Protein AF-A0A368CPX2-F1 (afdb_monomer)

Mean predicted aligned error: 13.36 Å

Secondary structure (DSSP, 8-state):
--SHHHHHHHHHHHGGG---------TTHHHHHHHHHHHHHHHHHHHHHHHHTTSS-HHHHHHHHHHHHHHHHHHH-HHHHHHHHHHHHHH-GGGGGG--S--

Structure (mmCIF, N/CA/C/O backbone):
data_AF-A0A368CPX2-F1
#
_entry.id   AF-A0A368CPX2-F1
#
loop_
_atom_site.group_PDB
_atom_site.id
_atom_site.type_symbol
_atom_site.label_atom_id
_atom_site.label_alt_id
_atom_site.label_comp_id
_atom_site.label_asym_id
_atom_site.label_entity_id
_atom_site.label_seq_id
_atom_site.pdbx_PDB_ins_code
_atom_site.Cartn_x
_atom_site.Cartn_y
_atom_site.Cartn_z
_atom_site.occupancy
_atom_site.B_iso_or_equiv
_atom_site.auth_seq_id
_atom_site.auth_comp_id
_atom_site.auth_asym_id
_atom_site.auth_atom_id
_atom_site.pdbx_PDB_model_num
ATOM 1 N N . MET A 1 1 ? 27.209 -61.755 -39.549 1.00 51.66 1 MET A N 1
ATOM 2 C CA . MET A 1 1 ? 26.367 -60.787 -38.805 1.00 51.66 1 MET A CA 1
ATOM 3 C C . MET A 1 1 ? 27.079 -59.432 -38.719 1.00 51.66 1 MET A C 1
ATOM 5 O O . MET A 1 1 ? 27.804 -59.195 -37.765 1.00 51.66 1 MET A O 1
ATOM 9 N N . ARG A 1 2 ? 26.973 -58.559 -39.734 1.00 53.78 2 ARG A N 1
ATOM 10 C CA . ARG A 1 2 ? 27.619 -57.221 -39.698 1.00 53.78 2 ARG A CA 1
ATOM 11 C C . ARG A 1 2 ? 26.854 -56.099 -40.424 1.00 53.78 2 ARG A C 1
ATOM 13 O O . ARG A 1 2 ? 27.180 -54.945 -40.198 1.00 53.78 2 ARG A O 1
ATOM 20 N N . CYS A 1 3 ? 25.800 -56.398 -41.193 1.00 52.88 3 CYS A N 1
ATOM 21 C CA . CYS A 1 3 ? 25.072 -55.382 -41.975 1.00 52.88 3 CYS A CA 1
ATOM 22 C C . CYS A 1 3 ? 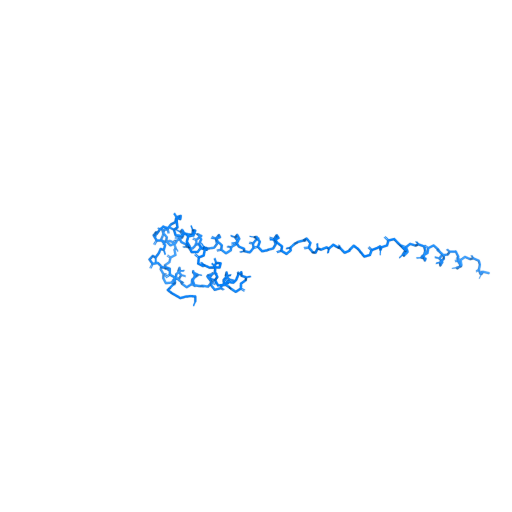23.909 -54.677 -41.248 1.00 52.88 3 CYS A C 1
ATOM 24 O O . CYS A 1 3 ? 23.437 -53.659 -41.734 1.00 52.88 3 CYS A O 1
ATOM 26 N N . HIS A 1 4 ? 23.443 -55.160 -40.089 1.00 47.59 4 HIS A N 1
ATOM 27 C CA . HIS A 1 4 ? 22.325 -54.524 -39.362 1.00 47.59 4 HIS A CA 1
ATOM 28 C C . HIS A 1 4 ? 22.736 -53.391 -38.414 1.00 47.59 4 HIS A C 1
ATOM 30 O O . HIS A 1 4 ? 21.917 -52.542 -38.079 1.00 47.59 4 HIS A O 1
ATOM 36 N N . ARG A 1 5 ? 24.004 -53.343 -37.989 1.00 52.53 5 ARG A N 1
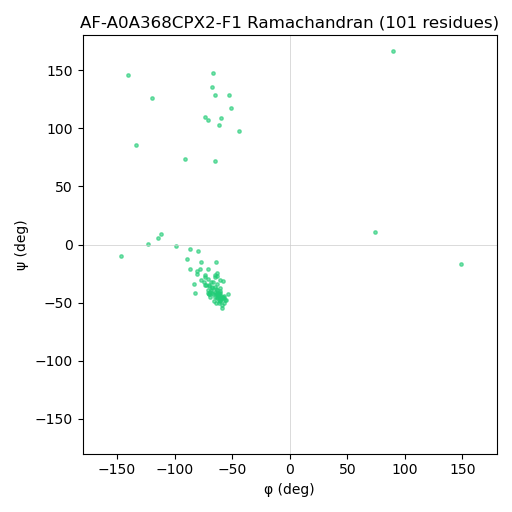ATOM 37 C CA . ARG A 1 5 ? 24.483 -52.308 -37.058 1.00 52.53 5 ARG A CA 1
ATOM 38 C C . ARG A 1 5 ? 24.716 -50.955 -37.731 1.00 52.53 5 ARG A C 1
ATOM 40 O O . ARG A 1 5 ? 24.520 -49.936 -37.084 1.00 52.53 5 ARG A O 1
ATOM 47 N N . SER A 1 6 ? 25.085 -50.936 -39.013 1.00 52.44 6 SER A N 1
ATOM 48 C CA . SER A 1 6 ? 25.379 -49.680 -39.714 1.00 52.44 6 SER A CA 1
ATOM 49 C C . SER A 1 6 ? 24.126 -48.877 -40.062 1.00 52.44 6 SER A C 1
ATOM 51 O O . SER A 1 6 ? 24.176 -47.657 -40.002 1.00 52.44 6 SER A O 1
ATOM 53 N N . PHE A 1 7 ? 22.995 -49.533 -40.347 1.00 51.72 7 PHE A N 1
ATOM 54 C CA . PHE A 1 7 ? 21.759 -48.843 -40.745 1.00 51.72 7 PHE A CA 1
ATOM 55 C C . PHE A 1 7 ? 21.117 -48.056 -39.591 1.00 51.72 7 PHE A C 1
ATOM 57 O O . PHE A 1 7 ? 20.592 -46.964 -39.790 1.00 51.72 7 PHE A O 1
ATOM 64 N N . LEU A 1 8 ? 21.214 -48.576 -38.363 1.00 52.03 8 LEU A N 1
ATOM 65 C CA . LEU A 1 8 ? 20.682 -47.911 -37.169 1.00 52.03 8 LEU A CA 1
ATOM 66 C C . LEU A 1 8 ? 21.460 -46.637 -36.813 1.00 52.03 8 LEU A C 1
ATOM 68 O O . LEU A 1 8 ? 20.870 -45.670 -36.339 1.00 52.03 8 LEU A O 1
ATOM 72 N N . ILE A 1 9 ? 22.766 -46.604 -37.085 1.00 54.38 9 ILE A N 1
ATOM 73 C CA . ILE A 1 9 ? 23.614 -45.445 -36.774 1.00 54.38 9 ILE A CA 1
AT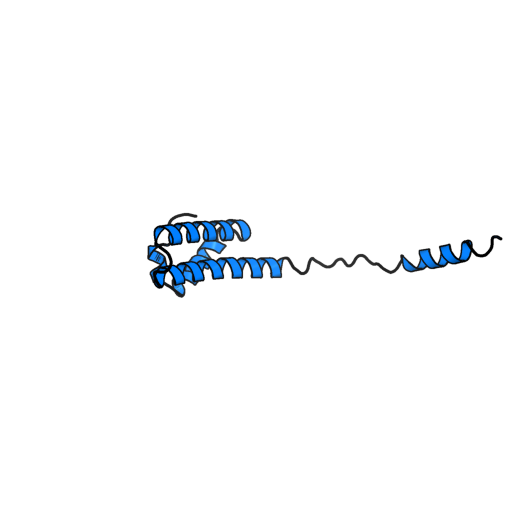OM 74 C C . ILE A 1 9 ? 23.329 -44.289 -37.745 1.00 54.38 9 ILE A C 1
ATOM 76 O O . ILE A 1 9 ? 23.329 -43.130 -37.336 1.00 54.38 9 ILE A O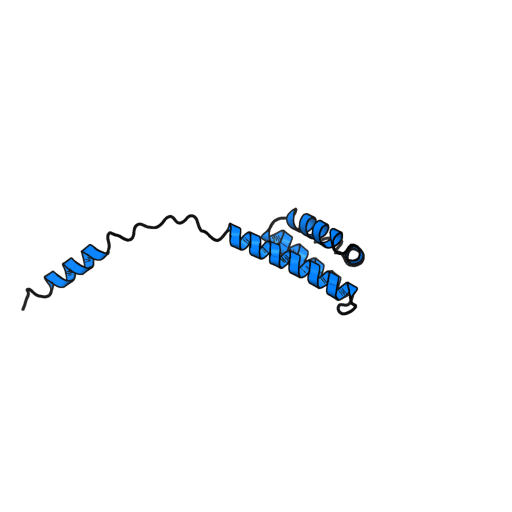 1
ATOM 80 N N . THR A 1 10 ? 23.017 -44.580 -39.012 1.00 53.31 10 THR A N 1
ATOM 81 C CA . THR A 1 10 ? 22.735 -43.540 -40.015 1.00 53.31 10 THR A CA 1
ATOM 82 C C . THR A 1 10 ? 21.382 -42.856 -39.792 1.00 53.31 10 THR A C 1
ATOM 84 O O . THR A 1 10 ? 21.274 -41.650 -39.991 1.00 53.31 10 THR A O 1
ATOM 87 N N . VAL A 1 11 ? 20.367 -43.588 -39.315 1.00 53.94 11 VAL A N 1
ATOM 88 C CA . VAL A 1 11 ? 19.045 -43.010 -38.998 1.00 53.94 11 VAL A CA 1
ATOM 89 C C . VAL A 1 11 ? 19.108 -42.095 -37.767 1.00 53.94 11 VAL A C 1
ATOM 91 O O . VAL A 1 11 ? 18.458 -41.053 -37.744 1.00 53.94 11 VAL A O 1
ATOM 94 N N . LEU A 1 12 ? 19.937 -42.427 -36.771 1.00 52.59 12 LEU A N 1
ATOM 95 C CA . LEU A 1 12 ? 20.090 -41.619 -35.554 1.00 52.59 12 LEU A CA 1
ATOM 96 C C . LEU A 1 12 ? 20.818 -40.285 -35.788 1.00 52.59 12 LEU A C 1
ATOM 98 O O . LEU A 1 12 ? 20.522 -39.309 -35.107 1.00 52.59 12 LEU A O 1
ATOM 102 N N . LEU A 1 13 ? 21.732 -40.209 -36.760 1.00 51.09 13 LEU A N 1
ATOM 103 C CA . LEU A 1 13 ? 22.477 -38.977 -37.058 1.00 51.09 13 LEU A CA 1
ATOM 104 C C . LEU A 1 13 ? 21.688 -37.966 -37.905 1.00 51.09 13 LEU A C 1
ATOM 106 O O . LEU A 1 13 ? 21.938 -36.767 -37.800 1.00 51.09 13 LEU A O 1
ATOM 110 N N . ALA A 1 14 ? 20.709 -38.414 -38.696 1.00 49.91 14 ALA A N 1
ATOM 111 C CA . ALA A 1 14 ? 19.884 -37.521 -39.516 1.00 49.91 14 ALA A CA 1
ATOM 112 C C . ALA A 1 14 ? 18.789 -36.788 -38.714 1.00 49.91 14 ALA A C 1
ATOM 114 O O . ALA A 1 14 ? 18.322 -35.733 -39.137 1.00 49.91 14 ALA A O 1
ATOM 115 N N . ALA A 1 15 ? 18.401 -37.301 -37.541 1.00 49.97 15 ALA A N 1
ATOM 116 C CA . ALA A 1 15 ? 17.395 -36.665 -36.686 1.00 49.97 15 ALA A CA 1
ATOM 117 C C . ALA A 1 15 ? 17.934 -35.452 -35.897 1.00 49.97 15 ALA A C 1
ATOM 119 O O . ALA A 1 15 ? 17.154 -34.649 -35.389 1.00 49.97 15 ALA A O 1
ATOM 120 N N . SER A 1 16 ? 19.257 -35.288 -35.812 1.00 53.50 16 SER A N 1
ATOM 121 C CA . SER A 1 16 ? 19.892 -34.283 -34.948 1.00 53.50 16 SER A CA 1
ATOM 122 C C . SER A 1 16 ? 20.052 -32.897 -35.586 1.00 53.50 16 SER A C 1
ATOM 124 O O . SER A 1 16 ? 20.516 -31.979 -34.917 1.00 53.50 16 SER A O 1
ATOM 126 N N . VAL A 1 17 ? 19.692 -32.713 -36.862 1.00 54.66 17 VAL A N 1
ATOM 127 C CA . VAL A 1 17 ? 20.036 -31.491 -37.625 1.00 54.66 17 VAL A CA 1
ATOM 128 C C . VAL A 1 17 ? 18.891 -30.463 -37.695 1.00 54.66 17 VAL A C 1
ATOM 130 O O . VAL A 1 17 ? 19.076 -29.374 -38.226 1.00 54.66 17 VAL A O 1
ATOM 133 N N . LEU A 1 18 ? 17.714 -30.738 -37.119 1.00 55.16 18 LEU A N 1
ATOM 134 C CA . LEU A 1 18 ? 16.565 -29.811 -37.177 1.00 55.16 18 LEU A CA 1
ATOM 135 C C . LEU A 1 18 ? 16.160 -29.171 -35.844 1.00 55.16 18 LEU A C 1
ATOM 137 O O . LEU A 1 18 ? 15.163 -28.452 -35.793 1.00 55.16 18 LEU A O 1
ATOM 141 N N . VAL A 1 19 ? 16.952 -29.330 -34.783 1.00 59.34 19 VAL A N 1
ATOM 142 C CA . VAL A 1 19 ? 16.789 -28.493 -33.586 1.00 59.34 19 VAL A CA 1
ATOM 143 C C . VAL A 1 19 ? 17.683 -27.271 -33.739 1.00 59.34 19 VAL A C 1
ATOM 145 O O . VAL A 1 19 ? 18.735 -27.149 -33.118 1.00 59.34 19 VAL A O 1
ATOM 148 N N . ALA A 1 20 ? 17.255 -26.354 -34.609 1.00 56.28 20 ALA A N 1
ATOM 149 C CA . ALA A 1 20 ? 17.710 -24.978 -34.513 1.00 56.28 20 ALA A CA 1
ATOM 150 C C . ALA A 1 20 ? 17.454 -24.517 -33.066 1.00 56.28 20 ALA A C 1
ATOM 152 O O . ALA A 1 20 ? 16.331 -24.70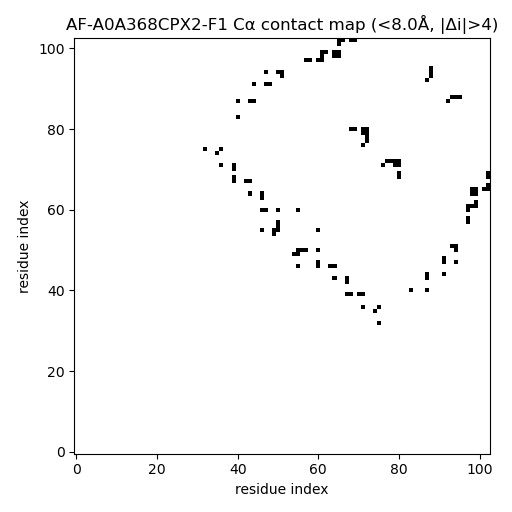2 -32.575 1.00 56.28 20 ALA A O 1
ATOM 153 N N . PRO A 1 21 ? 18.443 -23.948 -32.354 1.00 54.59 21 PRO A N 1
ATOM 154 C CA . PRO A 1 21 ? 18.160 -23.303 -31.088 1.00 54.59 21 PRO A CA 1
ATOM 155 C C . PRO A 1 21 ? 17.173 -22.187 -31.408 1.00 54.59 21 PRO A C 1
ATOM 157 O O . PRO A 1 21 ? 17.516 -21.208 -32.068 1.00 54.59 21 PRO A O 1
ATOM 160 N N . ARG A 1 22 ? 15.912 -22.355 -30.999 1.00 55.72 22 ARG A N 1
ATOM 161 C CA . ARG A 1 22 ? 14.991 -21.229 -30.974 1.00 55.72 22 ARG A CA 1
ATOM 162 C C . ARG A 1 22 ? 15.604 -20.244 -29.992 1.00 55.72 22 ARG A C 1
ATOM 164 O O . ARG A 1 22 ? 15.515 -20.442 -28.784 1.00 55.72 22 ARG A O 1
ATOM 171 N N . THR A 1 23 ? 16.229 -19.192 -30.503 1.00 53.00 23 THR A N 1
ATOM 172 C CA . THR A 1 23 ? 16.397 -17.939 -29.775 1.00 53.00 23 THR A CA 1
ATOM 173 C C . THR A 1 23 ? 15.000 -17.363 -29.568 1.00 53.00 23 THR A C 1
ATOM 175 O O . THR A 1 23 ? 14.586 -16.423 -30.236 1.00 53.00 23 THR A O 1
ATOM 178 N N . ASN A 1 24 ? 14.226 -17.993 -28.687 1.00 54.06 24 ASN A N 1
ATOM 179 C CA . ASN A 1 24 ? 13.068 -17.363 -28.096 1.00 54.06 24 ASN A CA 1
ATOM 180 C C . ASN A 1 24 ? 13.657 -16.312 -27.155 1.00 54.06 24 ASN A C 1
ATOM 182 O O . ASN A 1 24 ? 14.242 -16.669 -26.132 1.00 54.06 24 ASN A O 1
ATOM 186 N N . ALA A 1 25 ? 13.562 -15.029 -27.510 1.00 58.72 25 ALA A N 1
ATOM 187 C CA . ALA A 1 25 ? 13.614 -13.983 -26.495 1.00 58.72 25 ALA A CA 1
ATOM 188 C C . ALA A 1 25 ? 12.588 -14.386 -25.427 1.00 58.72 25 ALA A C 1
ATOM 190 O O . ALA A 1 25 ? 11.438 -14.594 -25.797 1.00 58.72 25 ALA A O 1
ATOM 191 N N . LEU A 1 26 ? 13.031 -14.631 -24.185 1.00 51.94 26 LEU A N 1
ATOM 192 C CA . LEU A 1 26 ? 12.245 -15.228 -23.093 1.00 51.94 26 LEU A CA 1
ATOM 193 C C . LEU A 1 26 ? 10.833 -14.610 -23.032 1.00 51.94 26 LEU A C 1
ATOM 195 O O . LEU A 1 26 ? 10.678 -13.535 -22.448 1.00 51.94 26 LEU A O 1
ATOM 199 N N . PRO A 1 27 ? 9.798 -15.258 -23.604 1.00 50.75 27 PRO A N 1
ATOM 200 C CA . PRO A 1 27 ? 8.438 -14.802 -23.414 1.00 50.75 27 PRO A CA 1
ATOM 201 C C . PRO A 1 27 ? 8.093 -15.201 -21.985 1.00 50.75 27 PRO A C 1
ATOM 203 O O . PRO A 1 27 ? 8.051 -16.388 -21.661 1.00 50.75 27 PRO A O 1
ATOM 206 N N . GLY A 1 28 ? 7.977 -14.214 -21.104 1.00 54.00 28 GLY A N 1
ATOM 207 C CA . GLY A 1 28 ? 7.661 -14.465 -19.703 1.00 54.00 28 GLY A CA 1
ATOM 208 C C . GLY A 1 28 ? 8.248 -13.471 -18.715 1.00 54.00 28 GLY A C 1
ATOM 209 O O . GLY A 1 28 ? 7.746 -13.414 -17.605 1.00 54.00 28 GLY A O 1
ATOM 210 N N . VAL A 1 29 ? 9.256 -12.665 -19.072 1.00 60.75 29 VAL A N 1
ATOM 211 C CA . VAL A 1 29 ? 9.768 -11.637 -18.140 1.00 60.75 29 VAL A CA 1
ATOM 212 C C . VAL A 1 29 ? 8.749 -10.515 -17.919 1.00 60.75 29 VAL A C 1
ATOM 214 O O . VAL A 1 29 ? 8.446 -10.197 -16.773 1.00 60.75 29 VAL A O 1
ATOM 217 N N . ASP A 1 30 ? 8.133 -10.010 -18.991 1.00 60.75 30 ASP A N 1
ATOM 218 C CA . ASP A 1 30 ? 7.110 -8.958 -18.905 1.00 60.75 30 ASP A CA 1
ATOM 219 C C . ASP A 1 30 ? 5.813 -9.475 -18.262 1.00 60.75 30 ASP A C 1
ATOM 221 O O . ASP A 1 30 ? 5.217 -8.819 -17.413 1.00 60.75 30 ASP A O 1
ATOM 225 N N . GLU A 1 31 ? 5.387 -10.691 -18.613 1.00 64.12 31 GLU A N 1
ATOM 226 C CA . GLU A 1 31 ? 4.208 -11.330 -18.013 1.00 64.12 31 GLU A CA 1
ATOM 227 C C . GLU A 1 31 ? 4.418 -11.622 -16.517 1.00 64.12 31 GLU A C 1
ATOM 229 O O . GLU A 1 31 ? 3.506 -11.447 -15.703 1.00 64.12 31 GLU A O 1
ATOM 234 N N . LEU A 1 32 ? 5.639 -12.009 -16.129 1.00 61.25 32 LEU A N 1
ATOM 235 C CA . LEU A 1 32 ? 6.017 -12.204 -14.734 1.00 61.25 32 LEU A CA 1
ATOM 236 C C . LEU A 1 32 ? 6.016 -10.879 -13.957 1.00 61.25 32 LEU A C 1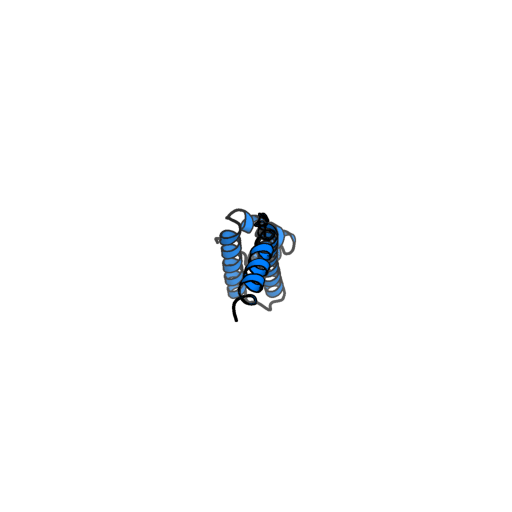
ATOM 238 O O . LEU A 1 32 ? 5.485 -10.866 -12.843 1.00 61.25 32 LEU A O 1
ATOM 242 N N . ASP A 1 33 ? 6.537 -9.787 -14.531 1.00 66.75 33 ASP A N 1
ATOM 243 C CA . ASP A 1 33 ? 6.493 -8.440 -13.931 1.00 66.75 33 ASP A CA 1
ATOM 244 C C . ASP A 1 33 ? 5.046 -7.970 -13.719 1.00 66.75 33 ASP A C 1
ATOM 246 O O . ASP A 1 33 ? 4.672 -7.561 -12.617 1.00 66.75 33 ASP A O 1
ATOM 250 N N . ILE A 1 34 ? 4.183 -8.136 -14.731 1.00 67.31 34 ILE A N 1
ATOM 251 C CA . ILE A 1 34 ? 2.751 -7.809 -14.641 1.00 67.31 34 ILE A CA 1
ATOM 252 C C . ILE A 1 34 ? 2.079 -8.615 -13.523 1.00 67.31 34 ILE A C 1
ATOM 254 O O . ILE A 1 34 ? 1.349 -8.052 -12.703 1.00 67.31 34 ILE A O 1
ATOM 258 N N . SER A 1 35 ? 2.341 -9.923 -13.442 1.00 78.69 35 SER A N 1
ATOM 259 C CA . SER A 1 35 ? 1.785 -10.780 -12.387 1.00 78.69 35 SER A CA 1
ATOM 260 C C . SER A 1 35 ? 2.268 -10.358 -10.993 1.00 78.69 35 SER A C 1
ATOM 262 O O . SER A 1 35 ? 1.484 -10.375 -10.041 1.00 78.69 35 SER A O 1
ATOM 264 N N . GLN A 1 36 ? 3.535 -9.966 -10.838 1.00 79.31 36 GLN A N 1
ATOM 265 C CA . GLN A 1 36 ? 4.069 -9.515 -9.548 1.00 79.31 36 GLN A CA 1
ATOM 266 C C . GLN A 1 36 ? 3.497 -8.157 -9.132 1.00 79.31 36 GLN A C 1
ATOM 268 O O . GLN A 1 36 ? 3.058 -8.013 -7.987 1.00 79.31 36 GLN A O 1
ATOM 273 N N . ARG A 1 37 ? 3.397 -7.203 -10.067 1.00 82.88 37 ARG A N 1
ATOM 274 C CA . ARG A 1 37 ? 2.717 -5.918 -9.851 1.00 82.88 37 ARG A CA 1
ATOM 275 C C . ARG A 1 37 ? 1.269 -6.124 -9.418 1.00 82.88 37 ARG A C 1
ATOM 277 O O . ARG A 1 37 ? 0.858 -5.598 -8.384 1.00 82.88 37 ARG A O 1
ATOM 284 N N . ALA A 1 38 ? 0.520 -6.950 -10.151 1.00 84.75 38 ALA A N 1
ATOM 285 C CA . ALA A 1 38 ? -0.875 -7.250 -9.842 1.00 84.75 38 ALA A CA 1
ATOM 286 C C . ALA A 1 38 ? -1.039 -7.902 -8.459 1.00 84.75 38 ALA A C 1
ATOM 288 O O . ALA A 1 38 ? -1.950 -7.547 -7.711 1.00 84.75 38 ALA A O 1
ATOM 289 N N . LYS A 1 39 ? -0.135 -8.815 -8.078 1.00 89.56 39 LYS A N 1
ATOM 290 C CA . LYS A 1 39 ? -0.140 -9.442 -6.747 1.00 89.56 39 LYS A CA 1
ATOM 291 C C . LYS A 1 39 ? 0.109 -8.426 -5.640 1.00 89.56 39 LYS A C 1
ATOM 293 O O . LYS A 1 39 ? -0.663 -8.392 -4.685 1.00 89.56 39 LYS A O 1
ATOM 298 N N . GLY A 1 40 ? 1.156 -7.608 -5.758 1.00 92.25 40 GLY A N 1
ATOM 299 C CA . GLY A 1 40 ? 1.475 -6.579 -4.765 1.00 92.25 40 GLY A CA 1
ATOM 300 C C . GLY A 1 40 ? 0.299 -5.626 -4.547 1.00 92.25 40 GLY A C 1
ATOM 301 O O . GLY A 1 40 ? -0.137 -5.427 -3.413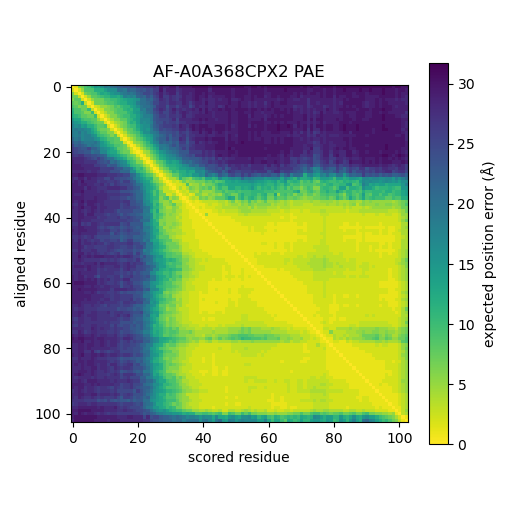 1.00 92.25 40 GLY A O 1
ATOM 302 N N . GLN A 1 41 ? -0.285 -5.138 -5.643 1.00 94.69 41 GLN A N 1
ATOM 303 C CA . GLN A 1 41 ? -1.443 -4.250 -5.601 1.00 94.69 41 GLN A CA 1
ATOM 304 C C . GLN A 1 41 ? -2.682 -4.922 -4.990 1.00 94.69 41 GLN A C 1
ATOM 306 O O . GLN A 1 41 ? -3.369 -4.328 -4.159 1.00 94.69 41 GLN A O 1
ATOM 311 N N . GLY A 1 42 ? -2.940 -6.188 -5.332 1.00 95.00 42 GLY A N 1
ATOM 312 C CA . GLY A 1 42 ? -4.028 -6.965 -4.740 1.00 95.00 42 GLY A CA 1
ATOM 313 C C . GLY A 1 42 ? -3.881 -7.130 -3.225 1.00 95.00 42 GLY A C 1
ATOM 314 O O . GLY A 1 42 ? -4.854 -6.967 -2.487 1.00 95.00 42 GLY A O 1
ATOM 315 N N . TRP A 1 43 ? -2.663 -7.383 -2.737 1.00 96.69 43 TRP A N 1
ATOM 316 C CA . TRP A 1 43 ? -2.399 -7.499 -1.302 1.00 96.69 43 TRP A CA 1
ATOM 317 C C . TRP A 1 43 ? -2.556 -6.172 -0.555 1.00 96.69 43 TRP A C 1
ATOM 319 O O . TRP A 1 43 ? -3.104 -6.175 0.552 1.00 96.69 43 TRP A O 1
ATOM 329 N N . LEU A 1 44 ? -2.133 -5.045 -1.141 1.00 96.94 44 LEU A N 1
ATOM 330 C CA . LEU A 1 44 ? -2.374 -3.717 -0.563 1.00 96.94 44 LEU A CA 1
ATOM 331 C C . LEU A 1 44 ? -3.876 -3.467 -0.405 1.00 96.94 44 LEU A C 1
ATOM 333 O O . LEU A 1 44 ? -4.352 -3.186 0.695 1.00 96.94 44 LEU A O 1
ATOM 337 N N . GLN A 1 45 ? -4.634 -3.668 -1.484 1.00 97.00 45 GLN A N 1
ATOM 338 C CA . GLN A 1 45 ? -6.080 -3.467 -1.495 1.00 97.00 45 GLN A CA 1
ATOM 339 C C . GLN A 1 45 ? -6.811 -4.373 -0.501 1.00 97.00 45 GLN A C 1
ATOM 341 O O . GLN A 1 45 ? -7.700 -3.905 0.213 1.00 97.00 45 GLN A O 1
ATOM 346 N N . ALA A 1 46 ? -6.444 -5.654 -0.426 1.00 97.50 46 ALA A N 1
ATOM 347 C CA . ALA A 1 46 ? -7.036 -6.592 0.522 1.00 97.50 46 ALA A CA 1
ATOM 348 C C . ALA A 1 46 ? -6.748 -6.182 1.973 1.00 97.50 46 ALA A C 1
ATOM 350 O O . ALA A 1 46 ? -7.651 -6.193 2.806 1.00 97.50 46 ALA A O 1
ATOM 351 N N . THR A 1 47 ? -5.515 -5.761 2.266 1.00 97.94 47 THR A N 1
ATOM 352 C CA . THR A 1 47 ? -5.118 -5.333 3.615 1.00 97.94 47 THR A CA 1
ATOM 353 C C . THR A 1 47 ? -5.897 -4.095 4.060 1.00 97.94 47 THR A C 1
ATOM 355 O O . THR A 1 47 ? -6.443 -4.089 5.164 1.00 97.94 47 THR A O 1
ATOM 358 N N . CYS A 1 48 ? -6.014 -3.087 3.189 1.00 97.62 48 CYS A N 1
ATOM 359 C CA . CYS A 1 48 ? -6.834 -1.899 3.434 1.00 97.62 48 CYS A CA 1
ATOM 360 C C . CYS A 1 48 ? -8.311 -2.258 3.649 1.00 97.62 48 CYS A C 1
ATOM 362 O O . CYS A 1 48 ? -8.907 -1.850 4.643 1.00 97.62 48 CYS A O 1
ATOM 364 N N . THR A 1 49 ? -8.868 -3.115 2.786 1.00 96.94 49 THR A N 1
ATOM 365 C CA . THR A 1 49 ? -10.269 -3.555 2.880 1.00 96.94 49 THR A CA 1
ATOM 366 C C . THR A 1 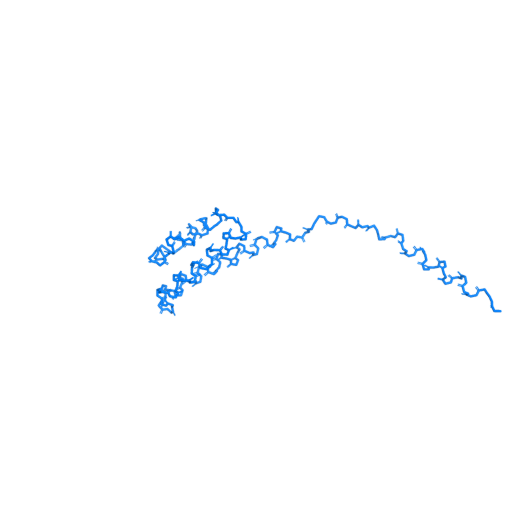49 ? -10.536 -4.267 4.208 1.00 96.94 49 THR A C 1
ATOM 368 O O . THR A 1 49 ? -11.490 -3.942 4.907 1.00 96.94 49 THR A O 1
ATOM 371 N N . TYR A 1 50 ? -9.687 -5.219 4.603 1.00 97.56 50 TYR A N 1
ATOM 372 C CA . TYR A 1 50 ? -9.866 -5.953 5.858 1.00 97.56 50 TYR A CA 1
ATOM 373 C C . TYR A 1 50 ? -9.700 -5.071 7.092 1.00 97.56 50 TYR A C 1
ATOM 375 O O . TYR A 1 50 ? -10.381 -5.299 8.091 1.00 97.56 50 TYR A O 1
ATOM 383 N N . TYR A 1 51 ? -8.840 -4.056 7.031 1.00 97.44 51 TYR A N 1
ATOM 384 C CA . TYR A 1 51 ? -8.770 -3.043 8.077 1.00 97.44 51 TYR A CA 1
ATOM 385 C C . TYR A 1 51 ? -10.054 -2.205 8.144 1.00 97.44 51 TYR A C 1
ATOM 387 O O . TYR A 1 51 ? -10.639 -2.088 9.218 1.00 97.44 51 TYR A O 1
ATOM 395 N N . GLY A 1 52 ? -10.540 -1.691 7.009 1.00 96.62 52 GLY A N 1
ATOM 396 C CA . GLY A 1 52 ? -11.775 -0.902 6.941 1.00 96.62 52 GLY A CA 1
ATOM 397 C C . GLY A 1 52 ? -13.019 -1.667 7.411 1.00 96.62 52 GLY A C 1
ATOM 398 O O . GLY A 1 52 ? -13.920 -1.079 8.002 1.00 96.62 52 GLY A O 1
ATOM 399 N N . LEU A 1 53 ? -13.041 -2.992 7.224 1.00 96.75 53 LEU A N 1
ATOM 400 C CA . LEU A 1 53 ? -14.084 -3.890 7.741 1.00 96.75 53 LEU A CA 1
ATOM 401 C C . LEU A 1 53 ? -13.914 -4.257 9.228 1.00 96.75 53 LEU A C 1
ATOM 403 O O . LEU A 1 53 ? -14.762 -4.948 9.791 1.00 96.75 53 LEU A O 1
ATOM 407 N N . GLY A 1 54 ? -12.815 -3.850 9.869 1.00 96.56 54 GLY A N 1
ATOM 408 C CA . GLY A 1 54 ? -12.497 -4.196 11.256 1.00 96.56 54 GLY A CA 1
ATOM 409 C C . GLY A 1 54 ? -12.026 -5.642 11.461 1.00 96.56 54 GLY A C 1
ATOM 410 O O . GLY A 1 54 ? -11.909 -6.096 12.597 1.00 96.56 54 GLY A O 1
ATOM 411 N N . TRP A 1 55 ? -11.743 -6.381 10.386 1.00 96.94 55 TRP A N 1
ATOM 412 C CA . TRP A 1 55 ? -11.259 -7.768 10.445 1.00 96.94 55 TRP A CA 1
ATOM 413 C C . TRP A 1 55 ? -9.759 -7.854 10.730 1.00 96.94 55 TRP A C 1
ATOM 415 O O . TRP A 1 55 ? -9.271 -8.871 11.227 1.00 96.94 55 TRP A O 1
ATOM 425 N N . LEU A 1 56 ? -9.023 -6.783 10.431 1.00 96.25 56 LEU A N 1
ATOM 426 C CA . LEU A 1 56 ? -7.599 -6.667 10.704 1.00 96.25 56 LEU A CA 1
ATOM 427 C C . LEU A 1 56 ? -7.333 -5.486 11.642 1.00 96.25 56 LEU A C 1
ATOM 429 O O . LEU A 1 56 ? -7.726 -4.358 11.366 1.00 96.25 56 LEU A O 1
ATOM 433 N N . GLN A 1 57 ? -6.639 -5.746 12.751 1.00 96.88 57 GLN A N 1
ATOM 434 C CA . GLN A 1 57 ? -6.230 -4.704 13.700 1.00 96.88 57 GLN A CA 1
ATOM 435 C C . GLN A 1 57 ? -5.208 -3.755 13.060 1.00 96.88 57 GLN A C 1
ATOM 437 O O . GLN A 1 57 ? -4.387 -4.187 12.247 1.00 96.88 57 GLN A O 1
ATOM 442 N N . ALA A 1 58 ? -5.233 -2.480 13.459 1.00 95.81 58 ALA A N 1
ATOM 443 C CA . ALA A 1 58 ? -4.402 -1.427 12.869 1.00 95.81 58 ALA A CA 1
ATOM 444 C C . ALA A 1 58 ? -2.902 -1.772 12.868 1.00 95.81 58 ALA A C 1
ATOM 446 O O . ALA A 1 58 ? -2.225 -1.602 11.858 1.00 95.81 58 ALA A O 1
ATOM 447 N N . ASP A 1 59 ? -2.387 -2.329 13.967 1.00 95.94 59 ASP A N 1
ATOM 448 C CA . ASP A 1 59 ? -0.976 -2.696 14.111 1.00 95.94 59 ASP A CA 1
ATOM 449 C C . ASP A 1 59 ? -0.565 -3.815 13.134 1.00 95.94 59 ASP A C 1
ATOM 451 O O . ASP A 1 59 ? 0.515 -3.775 12.537 1.00 95.94 59 ASP A O 1
ATOM 455 N N . ARG A 1 60 ? -1.433 -4.817 12.946 1.00 95.94 60 ARG A N 1
ATOM 456 C CA . ARG A 1 60 ? -1.220 -5.923 12.005 1.00 95.94 60 ARG A CA 1
ATOM 457 C C . ARG A 1 60 ? -1.334 -5.443 10.567 1.00 95.94 60 ARG A C 1
ATOM 459 O O . ARG A 1 60 ? -0.506 -5.834 9.747 1.00 95.94 60 ARG A O 1
ATOM 466 N N . ALA A 1 61 ? -2.316 -4.591 10.283 1.00 96.50 61 ALA A N 1
ATOM 467 C CA . ALA A 1 61 ? -2.511 -3.998 8.970 1.00 96.50 61 ALA A CA 1
ATOM 468 C C . ALA A 1 61 ? -1.293 -3.163 8.565 1.00 96.50 61 ALA A C 1
ATOM 470 O O . ALA A 1 61 ? -0.719 -3.402 7.507 1.00 96.50 61 ALA A O 1
ATOM 471 N N . GLN A 1 62 ? -0.810 -2.287 9.448 1.00 96.69 62 GLN A N 1
ATOM 472 C CA . GLN A 1 62 ? 0.365 -1.456 9.191 1.00 96.69 62 GLN A CA 1
ATOM 473 C C . GLN A 1 62 ? 1.635 -2.291 8.956 1.00 96.69 62 GLN A C 1
ATOM 475 O O . GLN A 1 62 ? 2.401 -2.007 8.033 1.00 96.69 62 GLN A O 1
ATOM 480 N N . ARG A 1 63 ? 1.863 -3.358 9.742 1.00 95.69 63 ARG A N 1
ATOM 481 C CA . ARG A 1 63 ? 2.987 -4.287 9.504 1.00 95.69 63 ARG A CA 1
ATOM 482 C C . ARG A 1 63 ? 2.861 -5.021 8.167 1.00 95.69 63 ARG A C 1
ATOM 484 O O . ARG A 1 63 ? 3.859 -5.160 7.461 1.00 95.69 63 ARG A O 1
ATOM 491 N N . GLY A 1 64 ? 1.656 -5.476 7.824 1.00 96.06 64 GLY A N 1
ATOM 492 C CA . GLY A 1 64 ? 1.366 -6.125 6.545 1.00 96.06 64 GLY A CA 1
ATOM 493 C C . GLY A 1 64 ? 1.631 -5.193 5.365 1.00 96.06 64 GLY A C 1
ATOM 494 O O . GLY A 1 64 ? 2.403 -5.544 4.476 1.00 96.06 64 GLY A O 1
ATOM 495 N N . LEU A 1 65 ? 1.084 -3.975 5.412 1.00 96.44 65 LEU A N 1
ATOM 496 C CA . LEU A 1 65 ? 1.308 -2.942 4.401 1.00 96.44 65 LEU A CA 1
ATOM 497 C C . LEU A 1 65 ? 2.794 -2.630 4.234 1.00 96.44 65 LEU A C 1
ATOM 499 O O . LEU A 1 65 ? 3.275 -2.625 3.105 1.00 96.44 65 LEU A O 1
ATOM 503 N N . ARG A 1 66 ? 3.546 -2.449 5.331 1.00 95.75 66 ARG A N 1
ATOM 504 C CA . ARG A 1 66 ? 5.001 -2.238 5.256 1.00 95.75 66 ARG A CA 1
ATOM 505 C C . ARG A 1 66 ? 5.687 -3.371 4.501 1.00 95.75 66 ARG A C 1
ATOM 507 O O . ARG A 1 66 ? 6.487 -3.117 3.607 1.00 95.75 66 ARG A O 1
ATOM 514 N N . ARG A 1 67 ? 5.363 -4.625 4.835 1.00 95.31 67 ARG A N 1
ATOM 515 C CA . ARG A 1 67 ? 5.977 -5.774 4.165 1.00 95.31 67 ARG A CA 1
ATOM 516 C C . ARG A 1 67 ? 5.661 -5.786 2.672 1.00 95.31 67 ARG A C 1
ATOM 518 O O . ARG A 1 67 ? 6.570 -5.992 1.881 1.00 95.31 67 ARG A O 1
ATOM 525 N N . ILE A 1 68 ? 4.410 -5.543 2.294 1.00 95.12 68 ILE A N 1
ATOM 526 C CA . ILE A 1 68 ? 3.994 -5.528 0.887 1.00 95.12 68 ILE A CA 1
ATOM 527 C C . ILE A 1 68 ? 4.704 -4.400 0.123 1.00 95.12 68 ILE A C 1
ATOM 529 O O . ILE A 1 68 ? 5.243 -4.640 -0.953 1.00 95.12 68 ILE A O 1
ATOM 533 N N . VAL A 1 69 ? 4.768 -3.196 0.701 1.00 93.81 69 VAL A N 1
ATOM 534 C CA . VAL A 1 69 ? 5.485 -2.035 0.144 1.00 93.81 69 VAL A CA 1
ATOM 535 C C . VAL A 1 69 ? 6.966 -2.343 -0.086 1.00 93.81 69 VAL A C 1
ATOM 537 O O . VAL A 1 69 ? 7.502 -2.022 -1.149 1.00 93.81 69 VAL A O 1
ATOM 540 N N . LEU A 1 70 ? 7.626 -2.989 0.879 1.00 92.75 70 LEU A N 1
ATOM 541 C CA . LEU A 1 70 ? 9.015 -3.424 0.736 1.00 92.75 70 LEU A CA 1
ATOM 542 C C . LEU A 1 70 ? 9.191 -4.424 -0.407 1.00 92.75 70 LEU A C 1
ATOM 544 O O . LEU A 1 70 ? 10.122 -4.268 -1.192 1.00 92.75 70 LEU A O 1
ATOM 548 N N . GLU A 1 71 ? 8.306 -5.416 -0.537 1.00 91.88 71 GLU A N 1
ATOM 549 C CA . GLU A 1 71 ? 8.425 -6.396 -1.623 1.00 91.88 71 GLU A CA 1
ATOM 550 C C . GLU A 1 71 ? 8.181 -5.770 -2.997 1.00 91.88 71 GLU A C 1
ATOM 552 O O . GLU A 1 71 ? 8.966 -6.004 -3.909 1.00 91.88 71 GLU A O 1
ATOM 557 N N . ILE A 1 72 ? 7.182 -4.891 -3.134 1.00 92.00 72 ILE A N 1
ATOM 558 C CA . ILE A 1 72 ? 6.975 -4.125 -4.374 1.00 92.00 72 ILE A CA 1
ATOM 559 C C . ILE A 1 72 ? 8.229 -3.309 -4.709 1.00 92.00 72 ILE A C 1
ATOM 561 O O . ILE A 1 72 ? 8.682 -3.320 -5.850 1.00 92.00 72 ILE A O 1
ATOM 565 N N . SER A 1 73 ? 8.817 -2.631 -3.718 1.00 90.38 73 SER A N 1
ATOM 566 C CA . SER A 1 73 ? 10.024 -1.819 -3.930 1.00 90.38 73 SER A CA 1
ATOM 567 C C . SER A 1 73 ? 11.225 -2.667 -4.347 1.00 90.38 73 SER A C 1
ATOM 569 O O . SER A 1 73 ? 12.027 -2.237 -5.174 1.00 90.38 73 SER A O 1
ATOM 571 N N . 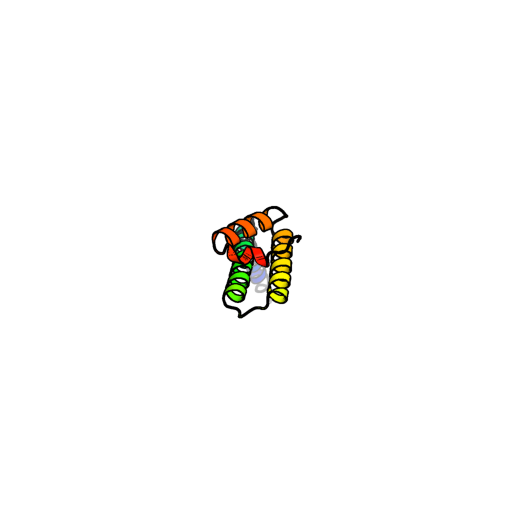LYS A 1 74 ? 11.361 -3.864 -3.767 1.00 88.50 74 LYS A N 1
ATOM 572 C CA . LYS A 1 74 ? 12.447 -4.804 -4.054 1.00 88.50 74 LYS A CA 1
ATOM 573 C C . LYS A 1 74 ? 12.316 -5.402 -5.455 1.00 88.50 74 LYS A C 1
ATOM 575 O O . LYS A 1 74 ? 13.318 -5.505 -6.153 1.00 88.50 74 LYS A O 1
ATOM 580 N N . ASP A 1 75 ? 11.102 -5.774 -5.855 1.00 86.56 75 ASP A N 1
ATOM 581 C CA . ASP A 1 75 ? 10.853 -6.468 -7.120 1.00 86.56 75 ASP A CA 1
ATOM 582 C C . ASP A 1 75 ? 10.747 -5.495 -8.313 1.00 86.56 75 ASP A C 1
ATOM 584 O O . ASP A 1 75 ? 11.187 -5.826 -9.409 1.00 86.56 75 ASP A O 1
ATOM 588 N N . GLN A 1 76 ? 10.208 -4.283 -8.111 1.00 85.31 76 GLN A N 1
ATOM 589 C CA . GLN A 1 76 ? 9.863 -3.335 -9.191 1.00 85.31 76 GLN A CA 1
ATOM 590 C C . GLN A 1 76 ? 10.541 -1.955 -9.066 1.00 85.31 76 GLN A C 1
ATOM 592 O O . GLN A 1 76 ? 10.329 -1.072 -9.900 1.00 85.31 76 GLN A O 1
ATOM 597 N N . GLY A 1 77 ? 11.360 -1.745 -8.032 1.00 82.81 77 GLY A N 1
ATOM 598 C CA . GLY A 1 77 ? 12.073 -0.493 -7.776 1.00 82.81 77 GLY A CA 1
ATOM 599 C C . GLY A 1 77 ? 11.302 0.521 -6.909 1.00 82.81 77 GLY A C 1
ATOM 600 O O . GLY A 1 77 ? 10.092 0.407 -6.703 1.00 82.81 77 GLY A O 1
ATOM 601 N N . PRO A 1 78 ? 11.988 1.562 -6.398 1.00 74.88 78 PRO A N 1
ATOM 602 C CA . PRO A 1 78 ? 11.454 2.456 -5.362 1.00 74.88 78 PRO A CA 1
ATOM 603 C C . PRO A 1 78 ? 10.242 3.294 -5.804 1.00 74.88 78 PRO A C 1
ATOM 605 O O . PRO A 1 78 ? 9.401 3.635 -4.977 1.00 74.88 78 PRO A O 1
ATOM 608 N N . GLY A 1 79 ? 10.108 3.602 -7.099 1.00 86.50 79 GLY A N 1
ATOM 609 C CA . GLY A 1 79 ? 8.949 4.336 -7.624 1.00 86.50 79 GLY A CA 1
ATOM 610 C C . GLY A 1 79 ? 7.666 3.500 -7.683 1.00 86.50 79 GLY A C 1
ATOM 611 O O . GLY A 1 79 ? 6.570 4.048 -7.590 1.00 86.50 79 GLY A O 1
ATOM 612 N N . ALA A 1 80 ? 7.782 2.172 -7.789 1.00 90.06 80 ALA A N 1
ATOM 613 C CA . ALA A 1 80 ? 6.630 1.287 -7.939 1.00 90.06 80 ALA A CA 1
ATOM 614 C C . ALA A 1 80 ? 5.754 1.252 -6.682 1.00 90.06 80 ALA A C 1
ATOM 616 O O . ALA A 1 80 ? 4.529 1.233 -6.783 1.00 90.06 80 ALA A O 1
ATOM 617 N N . ALA A 1 81 ? 6.368 1.301 -5.500 1.00 90.19 81 ALA A N 1
ATOM 618 C CA . ALA A 1 81 ? 5.634 1.321 -4.243 1.00 90.19 81 ALA A CA 1
ATOM 619 C C . ALA A 1 81 ? 4.835 2.615 -4.039 1.00 90.19 81 ALA A C 1
ATOM 621 O O . ALA A 1 81 ? 3.720 2.564 -3.521 1.00 90.19 81 ALA A O 1
ATOM 622 N N . GLU A 1 82 ? 5.367 3.762 -4.471 1.00 91.81 82 GLU A N 1
ATOM 623 C CA . GLU A 1 82 ? 4.645 5.035 -4.389 1.00 91.81 82 GLU A CA 1
ATOM 624 C C . GLU A 1 82 ? 3.480 5.084 -5.389 1.00 91.81 82 GLU A C 1
ATOM 626 O O . GLU A 1 82 ? 2.390 5.518 -5.025 1.00 91.81 82 GLU A O 1
ATOM 631 N N . MET A 1 83 ? 3.641 4.553 -6.607 1.00 92.75 83 MET A N 1
ATOM 632 C CA . MET A 1 83 ? 2.506 4.409 -7.534 1.00 92.75 83 MET A CA 1
ATOM 633 C C . MET A 1 83 ? 1.424 3.482 -6.963 1.00 92.75 83 MET A C 1
ATOM 635 O O . MET A 1 83 ? 0.252 3.849 -6.916 1.00 92.75 83 MET A O 1
ATOM 639 N N . ALA A 1 84 ? 1.816 2.311 -6.452 1.00 92.69 84 ALA A N 1
ATOM 640 C CA . ALA A 1 84 ? 0.894 1.347 -5.850 1.00 92.69 84 ALA A CA 1
ATOM 641 C C . ALA A 1 84 ? 0.150 1.940 -4.638 1.00 92.69 84 ALA A C 1
ATOM 643 O O . ALA A 1 84 ? -1.054 1.721 -4.457 1.00 92.69 84 ALA A O 1
ATOM 644 N N . ARG A 1 85 ? 0.845 2.758 -3.835 1.00 93.38 85 ARG A N 1
ATOM 645 C CA . ARG A 1 85 ? 0.245 3.561 -2.766 1.00 93.38 85 ARG A CA 1
ATOM 646 C C . ARG A 1 85 ? -0.812 4.511 -3.306 1.00 93.38 85 ARG A C 1
ATOM 648 O O . ARG A 1 85 ? -1.932 4.493 -2.804 1.00 93.38 85 ARG A O 1
ATOM 655 N N . GLN A 1 86 ? -0.467 5.341 -4.286 1.00 94.94 86 GLN A N 1
ATOM 656 C CA . GLN A 1 86 ? -1.386 6.334 -4.842 1.00 94.94 86 GLN A CA 1
ATOM 657 C C . GLN A 1 86 ? -2.643 5.673 -5.402 1.00 94.94 86 GLN A C 1
ATOM 659 O O . GLN A 1 86 ? -3.750 6.094 -5.079 1.00 94.94 86 GLN A O 1
ATOM 664 N N . GLU A 1 87 ? -2.487 4.586 -6.153 1.00 94.94 87 GLU A N 1
ATOM 665 C CA . GLU A 1 87 ? -3.611 3.810 -6.674 1.00 94.94 87 GLU A CA 1
ATOM 666 C C . GLU A 1 87 ? -4.471 3.199 -5.558 1.00 94.94 87 GLU A C 1
ATOM 668 O O . GLU A 1 87 ? -5.701 3.231 -5.624 1.00 94.94 87 GLU A O 1
ATOM 673 N N . THR A 1 88 ? -3.840 2.654 -4.512 1.00 95.75 88 THR A N 1
ATOM 674 C CA . THR A 1 88 ? -4.567 2.068 -3.379 1.00 95.75 88 THR A CA 1
ATOM 675 C C . THR A 1 88 ? -5.360 3.136 -2.627 1.00 95.75 88 THR A C 1
ATOM 677 O O . THR A 1 88 ? -6.537 2.932 -2.339 1.00 95.75 88 THR A O 1
ATOM 680 N N . LEU A 1 89 ? -4.750 4.291 -2.355 1.00 95.75 89 LEU A N 1
ATOM 681 C CA . LEU A 1 89 ? -5.374 5.396 -1.624 1.00 95.75 89 LEU A CA 1
ATOM 682 C C . LEU A 1 89 ? -6.422 6.149 -2.447 1.00 95.75 89 LEU A C 1
ATOM 684 O O . LEU A 1 89 ? -7.370 6.678 -1.877 1.00 95.75 89 LEU A O 1
ATOM 688 N N . ALA A 1 90 ? -6.293 6.174 -3.775 1.00 96.81 90 ALA A N 1
ATOM 689 C CA . ALA A 1 90 ? -7.340 6.686 -4.655 1.00 96.81 90 ALA A CA 1
ATOM 690 C C . ALA A 1 90 ? -8.622 5.844 -4.551 1.00 96.81 90 ALA A C 1
ATOM 692 O O . ALA A 1 90 ? -9.725 6.380 -4.645 1.00 96.81 90 ALA A O 1
ATOM 693 N N . ARG A 1 91 ? -8.481 4.530 -4.332 1.00 95.06 91 ARG A N 1
ATOM 694 C CA . ARG A 1 91 ? -9.604 3.604 -4.143 1.00 95.06 91 ARG A CA 1
ATOM 695 C C . ARG A 1 91 ? -10.138 3.603 -2.710 1.00 95.06 91 ARG A C 1
ATOM 697 O O . ARG A 1 91 ? -11.349 3.546 -2.521 1.00 95.06 91 ARG A O 1
ATOM 704 N N . ASP A 1 92 ? -9.250 3.630 -1.722 1.00 96.06 92 ASP A N 1
ATOM 705 C CA . ASP A 1 92 ? -9.582 3.599 -0.296 1.00 96.06 92 ASP A CA 1
ATOM 706 C C . ASP A 1 92 ? -8.777 4.669 0.470 1.00 96.06 92 ASP A C 1
ATOM 708 O O . ASP A 1 92 ? -7.706 4.382 1.022 1.00 96.06 92 ASP A O 1
ATOM 712 N N . PRO A 1 93 ? -9.282 5.918 0.524 1.00 95.94 93 PRO A N 1
ATOM 713 C CA . PRO A 1 93 ? -8.600 7.015 1.210 1.00 95.94 93 PRO A CA 1
ATOM 714 C C . PRO A 1 93 ? -8.444 6.780 2.718 1.00 95.94 93 PRO A C 1
ATOM 716 O O . PRO A 1 93 ? -7.504 7.288 3.333 1.00 95.94 93 PRO A O 1
ATOM 719 N N . GLY A 1 94 ? -9.347 5.994 3.318 1.00 94.38 94 GLY A N 1
ATOM 720 C CA . GLY A 1 94 ? -9.323 5.665 4.743 1.00 94.38 94 GLY A CA 1
ATOM 721 C C . GLY A 1 94 ? -8.092 4.852 5.135 1.00 94.38 94 GLY A C 1
ATOM 722 O O . GLY A 1 94 ? -7.611 4.974 6.262 1.00 94.38 94 GLY A O 1
ATOM 723 N N . CYS A 1 95 ? -7.514 4.105 4.190 1.00 96.19 95 CYS A N 1
ATOM 724 C CA . CYS A 1 95 ? -6.299 3.331 4.419 1.00 96.19 95 CYS A CA 1
ATOM 725 C C . CYS A 1 95 ? -5.064 4.199 4.733 1.00 96.19 95 CYS A C 1
ATOM 727 O O . CYS A 1 95 ? -4.078 3.698 5.276 1.00 96.19 95 CYS A O 1
ATOM 729 N N . MET A 1 96 ? -5.109 5.514 4.473 1.00 96.31 96 MET A N 1
ATOM 730 C CA . MET A 1 96 ? -4.017 6.425 4.833 1.00 96.31 96 MET A CA 1
ATOM 731 C C . MET A 1 96 ? -3.707 6.403 6.339 1.00 96.31 96 MET A C 1
ATOM 733 O O . MET A 1 96 ? -2.551 6.561 6.725 1.00 96.31 96 MET A O 1
ATOM 737 N N . SER A 1 97 ? -4.707 6.166 7.196 1.00 96.25 97 SER A N 1
ATOM 738 C CA . SER A 1 97 ? -4.533 6.160 8.658 1.00 96.25 97 SER A CA 1
ATOM 739 C C . SER A 1 97 ? -3.583 5.067 9.164 1.00 96.25 97 SER A C 1
ATOM 741 O O . SER A 1 97 ? -2.992 5.216 10.232 1.00 96.25 97 SER A O 1
ATOM 743 N N . ILE A 1 98 ? -3.419 3.988 8.394 1.00 95.69 98 ILE A N 1
ATOM 744 C CA . ILE A 1 98 ? -2.554 2.844 8.710 1.00 95.69 98 ILE A CA 1
ATOM 745 C C . ILE A 1 98 ? -1.380 2.706 7.738 1.00 95.69 98 ILE A C 1
ATOM 747 O O . ILE A 1 98 ? -0.640 1.720 7.799 1.00 95.69 98 ILE A O 1
ATOM 751 N N . TRP A 1 99 ? -1.201 3.666 6.828 1.00 95.19 99 TRP A N 1
ATOM 752 C CA . TRP A 1 99 ? -0.155 3.575 5.821 1.00 95.19 99 TRP A CA 1
ATOM 753 C C . TRP A 1 99 ? 1.237 3.675 6.467 1.00 95.19 99 TRP A C 1
ATOM 755 O O . TRP A 1 99 ? 1.466 4.533 7.326 1.00 95.19 99 TRP A O 1
ATOM 765 N N . PRO A 1 100 ? 2.202 2.820 6.087 1.00 90.38 100 PRO A N 1
ATOM 766 C CA . PRO A 1 100 ? 3.553 2.892 6.632 1.00 90.38 100 PRO A CA 1
ATOM 767 C C . PRO A 1 100 ? 4.240 4.205 6.222 1.00 90.38 100 PRO A C 1
ATOM 769 O O . PRO A 1 100 ? 4.288 4.547 5.044 1.00 90.38 100 PRO A O 1
ATOM 772 N N . GLN A 1 101 ? 4.792 4.940 7.196 1.00 79.00 101 GLN A N 1
ATOM 773 C CA . GLN A 1 101 ? 5.484 6.216 6.940 1.00 79.00 101 GLN A CA 1
ATOM 774 C C . GLN A 1 101 ? 6.836 6.056 6.230 1.00 79.00 101 GLN A C 1
ATOM 776 O O . GLN A 1 101 ? 7.311 6.988 5.590 1.00 79.00 101 GLN A O 1
ATOM 781 N N . THR A 1 102 ? 7.432 4.871 6.317 1.00 63.38 102 THR A N 1
ATOM 782 C CA . THR A 1 102 ? 8.629 4.469 5.576 1.00 63.38 102 THR A CA 1
ATOM 783 C C . THR A 1 102 ? 8.472 3.013 5.135 1.00 63.38 102 THR A C 1
ATOM 785 O O . THR A 1 102 ? 7.863 2.237 5.894 1.00 63.38 102 THR A O 1
ATOM 788 N N . PRO A 1 103 ? 9.006 2.640 3.954 1.00 56.97 103 PRO A N 1
ATOM 789 C CA . PRO A 1 103 ? 9.268 1.242 3.624 1.00 56.97 103 PRO A CA 1
ATOM 790 C C . PRO A 1 103 ? 10.030 0.556 4.766 1.00 56.97 103 PRO A C 1
ATOM 792 O O . PRO A 1 103 ? 10.954 1.188 5.331 1.00 56.97 103 PRO A O 1
#

Solvent-accessible surface area (backbone atoms only — not comparable to full-atom values): 5997 Å² total; per-residue (Å²): 143,72,77,72,68,60,59,59,56,57,60,61,62,66,69,68,77,76,72,67,81,77,82,64,75,75,86,51,62,67,60,49,49,51,52,51,52,53,49,42,48,51,51,49,47,51,44,41,50,36,36,77,70,66,78,34,56,64,71,60,35,22,53,49,45,25,52,46,39,40,50,35,24,70,77,65,35,74,66,44,30,55,51,48,47,52,56,42,38,72,75,40,61,74,42,61,85,44,52,56,93,57,109

Nearest PDB structures (foldseek):
  7bii-assembly1_A  TM=5.189E-01  e=3.992E+00  Nematocida sp. ERTm5

Radius of gyration: 26.44 Å; Cα contacts (8 Å, |Δi|>4): 63; chains: 1; bounding box: 42×68×56 Å

Foldseek 3Di:
DPPPVVVVVVVVVVVPPPPDPPPPPPPCPVVVLVVLLVVLLVQLLVLLVCVVVVNDDLVRSLVSLVVSLVSLCVSPNNVSSVVSVVVSCVVPVVCVVSHHPHD

pLDDT: mean 79.86, std 18.67, range [47.59, 97.94]

Sequence (103 aa):
MRCHRSFLITVLLAASVLVAPRTNALPGVDELDISQRAKGQGWLQATCTYYGLGWLQADRAQRGLRRIVLEISKDQGPGAAEMARQETLARDPGCMSIWPQTP